Protein AF-A0A5N5FXZ7-F1 (afdb_monomer_lite)

Foldseek 3Di:
DDPPPPDDPPVRVVVVLLVLLLVLCVPQVNLPDQWPVRDDPVSVCVSVVVVVVPDDQDPVDPVSRVVSRVSSNVSSVVNVVVVVVVVVD

Structure (mmCIF, N/CA/C/O backbone):
data_AF-A0A5N5FXZ7-F1
#
_entry.id   AF-A0A5N5FXZ7-F1
#
loop_
_atom_site.group_PDB
_atom_site.id
_atom_site.type_symbol
_atom_site.label_atom_id
_atom_site.label_alt_id
_atom_site.l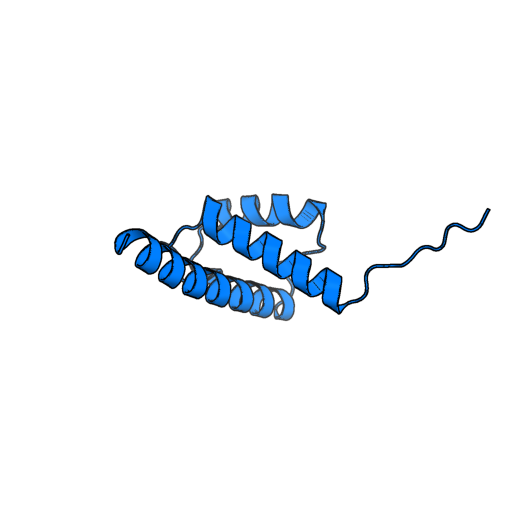abel_comp_id
_atom_site.label_asym_id
_atom_site.label_entity_id
_atom_site.label_seq_id
_atom_site.pdbx_PDB_ins_code
_atom_site.Cartn_x
_atom_site.Cartn_y
_atom_site.Cartn_z
_atom_site.occupancy
_atom_site.B_iso_or_equiv
_atom_site.auth_seq_id
_atom_site.auth_comp_id
_atom_site.auth_asym_id
_atom_site.auth_atom_id
_atom_site.pdbx_PDB_model_num
ATOM 1 N N . MET A 1 1 ? 10.389 -18.904 -36.387 1.00 56.06 1 MET A N 1
ATOM 2 C CA . MET A 1 1 ? 10.949 -19.236 -35.062 1.00 56.06 1 MET A CA 1
ATOM 3 C C . MET A 1 1 ? 11.924 -18.144 -34.671 1.00 56.06 1 MET A C 1
ATOM 5 O O . MET A 1 1 ? 13.012 -18.099 -35.222 1.00 56.06 1 MET A O 1
ATOM 9 N N . ALA A 1 2 ? 11.480 -17.249 -33.794 1.00 42.16 2 ALA A N 1
ATOM 10 C CA . ALA A 1 2 ? 12.299 -16.443 -32.893 1.00 42.16 2 ALA A CA 1
ATOM 11 C C . ALA A 1 2 ? 11.313 -15.884 -31.858 1.00 42.16 2 ALA A C 1
ATOM 13 O O . ALA A 1 2 ? 10.598 -14.924 -32.125 1.00 42.16 2 ALA A O 1
ATOM 14 N N . ASP A 1 3 ? 11.187 -16.605 -30.748 1.00 54.72 3 ASP A N 1
ATOM 15 C CA . ASP A 1 3 ? 10.530 -16.147 -29.529 1.00 54.72 3 ASP A CA 1
ATOM 16 C C . ASP A 1 3 ? 11.484 -15.136 -28.882 1.00 54.72 3 ASP A C 1
ATOM 18 O O . ASP A 1 3 ? 12.496 -15.505 -28.285 1.00 54.72 3 ASP A O 1
ATOM 22 N N . SER A 1 4 ? 11.254 -13.853 -29.160 1.00 52.34 4 SER A N 1
ATOM 23 C CA . SER A 1 4 ? 11.999 -12.756 -28.551 1.00 52.34 4 SER A CA 1
ATOM 24 C C . SER A 1 4 ? 11.355 -12.469 -27.205 1.00 52.34 4 SER A C 1
ATOM 26 O O . SER A 1 4 ? 10.479 -11.614 -27.101 1.00 52.34 4 SER A O 1
ATOM 28 N N . GLY A 1 5 ? 11.761 -13.235 -26.192 1.00 56.47 5 GLY A N 1
ATOM 29 C CA . GLY A 1 5 ? 11.420 -12.986 -24.799 1.00 56.47 5 GLY A CA 1
ATOM 30 C C . GLY A 1 5 ? 11.958 -11.630 -24.353 1.00 56.47 5 GLY A C 1
ATOM 31 O O . GLY A 1 5 ? 13.064 -11.530 -23.827 1.00 56.47 5 GLY A O 1
ATOM 32 N N . GLU A 1 6 ? 11.173 -10.580 -24.563 1.00 56.09 6 GLU A N 1
ATOM 33 C CA . GLU A 1 6 ? 11.358 -9.304 -23.889 1.00 56.09 6 GLU A CA 1
ATOM 34 C C . GLU A 1 6 ? 10.849 -9.481 -22.459 1.00 56.09 6 GLU A C 1
ATOM 36 O O . GLU A 1 6 ? 9.662 -9.357 -22.159 1.00 56.09 6 GLU A O 1
ATOM 41 N N . GLY A 1 7 ? 11.762 -9.844 -21.556 1.00 64.44 7 GLY A N 1
ATOM 42 C CA . GLY A 1 7 ? 11.511 -9.652 -20.136 1.00 64.44 7 GLY A CA 1
ATOM 43 C C . GLY A 1 7 ? 11.191 -8.176 -19.915 1.00 64.44 7 GLY A C 1
ATOM 44 O O . GLY A 1 7 ? 11.991 -7.323 -20.307 1.00 64.44 7 GLY A O 1
ATOM 45 N N . LYS A 1 8 ? 10.022 -7.886 -19.327 1.00 69.00 8 LYS A N 1
ATOM 46 C CA . LYS A 1 8 ? 9.606 -6.527 -18.949 1.00 69.00 8 LYS A CA 1
ATOM 47 C C . LYS A 1 8 ? 10.786 -5.792 -18.329 1.00 69.00 8 LYS A C 1
ATOM 49 O O . LYS A 1 8 ? 11.444 -6.319 -17.424 1.00 69.00 8 LYS A O 1
ATOM 54 N N . ASN A 1 9 ? 11.073 -4.586 -18.811 1.00 83.62 9 ASN A N 1
ATOM 55 C CA . ASN A 1 9 ? 12.145 -3.811 -18.203 1.00 83.62 9 ASN A CA 1
ATOM 56 C C . ASN A 1 9 ? 11.734 -3.398 -16.776 1.00 83.62 9 ASN A C 1
ATOM 58 O O . ASN A 1 9 ? 10.553 -3.319 -16.435 1.00 83.62 9 ASN A O 1
ATOM 62 N N . MET A 1 10 ? 12.720 -3.133 -15.917 1.00 82.88 10 MET A N 1
ATOM 63 C CA . MET A 1 10 ? 12.489 -2.817 -14.500 1.00 82.88 10 MET A CA 1
ATOM 64 C C . MET A 1 1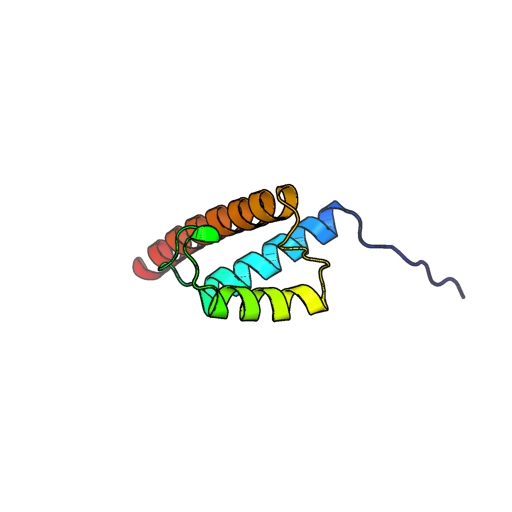0 ? 11.521 -1.636 -14.291 1.00 82.88 10 MET A C 1
ATOM 66 O O . MET A 1 10 ? 10.817 -1.591 -13.284 1.00 82.88 10 MET A O 1
ATOM 70 N N . GLY A 1 11 ? 11.478 -0.689 -15.235 1.00 83.88 11 GLY A N 1
ATOM 71 C CA . GLY A 1 11 ? 10.587 0.470 -15.185 1.00 83.88 11 GLY A CA 1
ATOM 72 C C . GLY A 1 11 ? 9.122 0.116 -15.445 1.00 83.88 11 GLY A C 1
ATOM 73 O O . GLY A 1 11 ? 8.243 0.622 -14.751 1.00 83.88 11 GLY A O 1
ATOM 74 N N . GLU A 1 12 ? 8.855 -0.782 -16.391 1.00 87.19 12 GLU A N 1
ATOM 75 C CA . GLU A 1 12 ? 7.507 -1.294 -16.671 1.00 87.19 12 GLU A CA 1
ATOM 76 C C . GLU A 1 12 ? 6.969 -2.112 -15.499 1.00 87.19 12 GLU A C 1
ATOM 78 O O . GLU A 1 12 ? 5.867 -1.846 -15.024 1.00 87.19 12 GLU A O 1
ATOM 83 N N . ALA A 1 13 ? 7.778 -3.028 -14.959 1.00 86.38 13 ALA A N 1
ATOM 84 C CA . ALA A 1 13 ? 7.405 -3.806 -13.778 1.00 86.38 13 ALA A CA 1
ATOM 85 C C . ALA A 1 13 ? 7.116 -2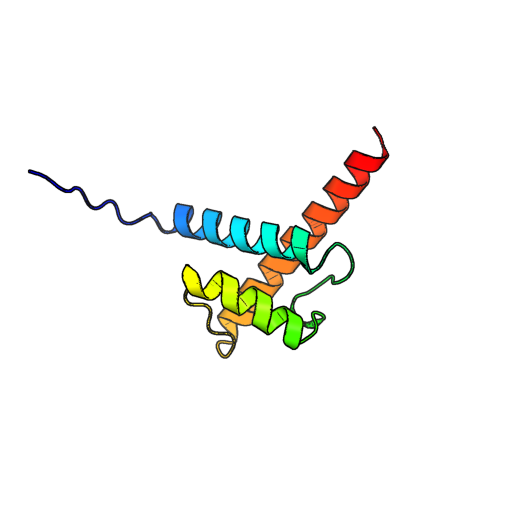.901 -12.564 1.00 86.38 13 ALA A C 1
ATOM 87 O O . ALA A 1 13 ? 6.160 -3.119 -11.823 1.00 86.38 13 ALA A O 1
ATOM 88 N N . TYR A 1 14 ? 7.904 -1.836 -12.386 1.00 85.19 14 TYR A N 1
ATOM 89 C CA . TYR A 1 14 ? 7.659 -0.831 -11.352 1.00 85.19 14 TYR A CA 1
ATOM 90 C C . TYR A 1 14 ? 6.320 -0.102 -11.546 1.00 85.19 14 TYR A C 1
ATOM 92 O O . TYR A 1 14 ? 5.580 0.102 -10.580 1.00 85.19 14 TYR A O 1
ATOM 100 N N . ALA A 1 15 ? 6.011 0.310 -12.778 1.00 87.88 15 ALA A N 1
ATOM 101 C CA . ALA A 1 15 ? 4.777 1.023 -13.088 1.00 87.88 15 ALA A CA 1
ATOM 102 C C . ALA A 1 15 ? 3.539 0.143 -12.860 1.00 87.88 15 ALA A C 1
ATOM 104 O O . ALA A 1 15 ? 2.569 0.611 -12.263 1.00 87.88 15 ALA A O 1
ATOM 105 N N . GLU A 1 16 ? 3.597 -1.126 -13.267 1.00 91.12 16 GLU A N 1
ATOM 106 C CA . GLU A 1 16 ? 2.534 -2.108 -13.030 1.00 91.12 16 GLU A CA 1
ATOM 107 C C . GLU A 1 16 ? 2.338 -2.383 -11.537 1.00 91.12 16 GLU A C 1
ATOM 109 O O . GLU A 1 16 ? 1.221 -2.273 -11.039 1.00 91.12 16 GLU A O 1
ATOM 114 N N . PHE A 1 17 ? 3.417 -2.615 -10.782 1.00 88.94 17 PHE A N 1
ATOM 115 C CA . PHE A 1 17 ? 3.315 -2.841 -9.338 1.00 88.94 17 PHE A CA 1
ATOM 116 C C . PHE A 1 17 ? 2.671 -1.655 -8.604 1.00 88.94 17 PHE A C 1
ATOM 118 O O . PHE A 1 17 ? 1.823 -1.820 -7.724 1.00 88.94 17 PHE A O 1
ATOM 125 N N . LYS A 1 18 ? 3.047 -0.427 -8.985 1.00 88.44 18 LYS A N 1
ATOM 126 C CA . LYS A 1 18 ? 2.435 0.791 -8.443 1.00 88.44 18 LYS A CA 1
ATOM 127 C C . LYS A 1 18 ? 0.948 0.884 -8.799 1.00 88.44 18 LYS A C 1
ATOM 129 O O . LYS A 1 18 ? 0.158 1.313 -7.956 1.00 88.44 18 LYS A O 1
ATOM 134 N N . TYR A 1 19 ? 0.582 0.511 -10.023 1.00 89.44 19 TYR A N 1
ATOM 135 C CA . TYR A 1 19 ? -0.804 0.496 -10.481 1.00 89.44 19 TYR A CA 1
ATOM 136 C C . TYR A 1 19 ? -1.651 -0.511 -9.691 1.00 89.44 19 TYR A C 1
ATOM 138 O O . TYR A 1 19 ? -2.706 -0.140 -9.177 1.00 89.44 19 TYR A O 1
ATOM 146 N N . ASP A 1 20 ? -1.153 -1.732 -9.492 1.00 90.88 20 ASP A N 1
ATOM 147 C CA . ASP A 1 20 ? -1.850 -2.779 -8.740 1.00 90.88 20 ASP A CA 1
ATOM 148 C C . ASP A 1 20 ? -2.077 -2.381 -7.276 1.00 90.88 20 ASP A C 1
ATOM 150 O O . ASP A 1 20 ? -3.198 -2.472 -6.772 1.00 90.88 20 ASP A O 1
ATOM 154 N N . ILE A 1 21 ? -1.051 -1.836 -6.606 1.00 88.25 21 ILE A N 1
ATOM 155 C CA . ILE A 1 21 ? -1.208 -1.282 -5.251 1.00 88.25 21 ILE A CA 1
ATOM 156 C C . ILE A 1 21 ? -2.235 -0.148 -5.244 1.00 88.25 21 ILE A C 1
ATOM 158 O O . ILE A 1 21 ? -3.073 -0.087 -4.347 1.00 88.25 21 ILE A O 1
ATOM 162 N N . GLY A 1 22 ? -2.182 0.761 -6.220 1.00 87.44 22 GLY A N 1
ATOM 163 C CA . GLY A 1 22 ? -3.142 1.859 -6.335 1.00 87.44 22 GLY A CA 1
ATOM 164 C C . GLY A 1 22 ? -4.587 1.372 -6.428 1.00 87.44 22 GLY A C 1
ATOM 165 O O . GLY A 1 22 ? -5.447 1.875 -5.704 1.00 87.44 22 GLY A O 1
ATOM 166 N N . ASN A 1 23 ? -4.839 0.354 -7.251 1.00 88.31 23 ASN A N 1
ATOM 167 C CA . ASN A 1 23 ? -6.160 -0.252 -7.403 1.00 88.31 23 ASN A CA 1
ATOM 168 C C . ASN A 1 23 ? -6.653 -0.909 -6.112 1.00 88.31 23 ASN A C 1
ATOM 170 O O . ASN A 1 23 ? -7.813 -0.728 -5.745 1.00 88.31 23 ASN A O 1
ATOM 174 N N . LEU A 1 24 ? -5.781 -1.630 -5.402 1.00 88.19 24 LEU A N 1
ATOM 175 C CA . LEU A 1 24 ? -6.131 -2.254 -4.124 1.00 88.19 24 LEU A CA 1
ATOM 176 C C . LEU A 1 24 ? -6.441 -1.207 -3.051 1.00 88.19 24 LEU A C 1
ATOM 178 O O . LEU A 1 24 ? -7.437 -1.321 -2.341 1.00 88.19 24 LEU A O 1
ATOM 182 N N . VAL A 1 25 ? -5.637 -0.144 -2.959 1.00 84.50 25 VAL A N 1
ATOM 183 C CA . VAL A 1 25 ? -5.898 0.977 -2.040 1.00 84.50 25 VAL A CA 1
ATOM 184 C C . VAL A 1 25 ? -7.252 1.613 -2.338 1.00 84.50 25 VAL A C 1
ATOM 186 O O . VAL A 1 25 ? -8.037 1.849 -1.420 1.00 84.50 25 VAL A O 1
ATOM 189 N N . TRP A 1 26 ? -7.545 1.852 -3.616 1.00 84.44 26 TRP A N 1
ATOM 190 C CA . TRP A 1 26 ? -8.809 2.438 -4.045 1.00 84.44 26 TRP A CA 1
ATOM 191 C C . TRP A 1 26 ? -10.018 1.554 -3.718 1.00 84.44 26 TRP A C 1
ATOM 193 O O . TRP A 1 26 ? -11.016 2.058 -3.206 1.00 84.44 26 TRP A O 1
ATOM 203 N N . ARG A 1 27 ? -9.929 0.250 -4.005 1.00 86.81 27 ARG A N 1
ATOM 204 C CA . ARG A 1 27 ? -11.028 -0.715 -3.855 1.00 86.81 27 ARG A CA 1
ATOM 205 C C . ARG A 1 27 ? -11.291 -1.094 -2.397 1.00 86.81 27 ARG A C 1
ATOM 207 O O . ARG A 1 27 ? -12.449 -1.150 -1.994 1.00 86.81 27 ARG A O 1
ATOM 214 N N . ASP A 1 28 ? -10.229 -1.354 -1.635 1.00 81.94 28 ASP A N 1
ATOM 215 C CA . ASP A 1 28 ? -10.328 -2.064 -0.354 1.00 81.94 28 ASP A CA 1
ATOM 216 C C . ASP A 1 28 ? -10.048 -1.185 0.865 1.00 81.94 28 ASP A C 1
ATOM 218 O O . ASP A 1 28 ? -10.588 -1.433 1.940 1.00 81.94 28 ASP A O 1
ATOM 222 N N . CYS A 1 29 ? -9.193 -0.168 0.727 1.00 78.50 29 CYS A N 1
ATOM 223 C CA . CYS A 1 29 ? -8.835 0.715 1.842 1.00 78.50 29 CYS A CA 1
ATOM 224 C C . CYS A 1 29 ? -9.615 2.032 1.838 1.00 78.50 29 CYS A C 1
ATOM 226 O O . CYS A 1 29 ? -9.730 2.671 2.888 1.00 78.50 29 CYS A O 1
ATOM 228 N N . PHE A 1 30 ? -10.127 2.454 0.675 1.00 68.62 30 PHE A N 1
ATOM 229 C CA . PHE A 1 30 ? -10.730 3.774 0.480 1.00 68.62 30 PHE A CA 1
ATOM 230 C C . PHE A 1 30 ? -9.840 4.904 1.056 1.00 68.62 30 PHE A C 1
ATOM 232 O O . PHE A 1 30 ? -8.635 4.757 1.265 1.00 68.62 30 PHE A O 1
ATOM 239 N N . VAL A 1 31 ? -10.426 6.076 1.313 1.00 66.56 31 VAL A N 1
ATOM 240 C CA . VAL A 1 31 ? -9.771 7.191 2.020 1.00 66.56 31 VAL A CA 1
ATOM 241 C C . VAL A 1 31 ? -9.760 7.012 3.552 1.00 66.56 31 VAL A C 1
ATOM 243 O O . VAL A 1 31 ? -9.584 7.995 4.272 1.00 66.56 31 VAL A O 1
ATOM 246 N N . GLU A 1 32 ? -9.944 5.793 4.070 1.00 76.69 32 GLU A N 1
ATOM 247 C CA . GLU A 1 32 ? -10.017 5.538 5.519 1.00 76.69 32 GLU A CA 1
ATOM 248 C C . GLU A 1 32 ? -8.643 5.310 6.160 1.00 76.69 32 GLU A C 1
ATOM 250 O O . GLU A 1 32 ? -8.393 5.766 7.278 1.00 76.69 32 GLU A O 1
ATOM 255 N N . PHE A 1 33 ? -7.721 4.659 5.447 1.00 83.81 33 PHE A N 1
ATOM 256 C CA . PHE A 1 33 ? -6.389 4.344 5.964 1.00 83.81 33 PHE A CA 1
ATOM 257 C C . PHE A 1 33 ? -5.323 5.157 5.236 1.00 83.81 33 PHE A C 1
ATOM 259 O O . PHE A 1 33 ? -5.148 5.034 4.034 1.00 83.81 33 PHE A O 1
ATOM 266 N N . GLU A 1 34 ? -4.576 5.982 5.971 1.00 83.56 34 GLU A N 1
ATOM 267 C CA . GLU A 1 34 ? -3.543 6.860 5.391 1.00 83.56 34 GLU A CA 1
ATOM 268 C C . GLU A 1 34 ? -2.197 6.157 5.148 1.00 83.56 34 GLU A C 1
ATOM 270 O O . GLU A 1 34 ? -1.307 6.718 4.509 1.00 83.56 34 GLU A O 1
ATOM 275 N N . SER A 1 35 ? -1.992 4.970 5.722 1.00 86.19 35 SER A N 1
ATOM 276 C CA . SER A 1 35 ? -0.725 4.238 5.648 1.00 86.19 35 SER A CA 1
ATOM 277 C C . SER A 1 35 ? -0.943 2.736 5.744 1.00 86.19 35 SER A C 1
ATOM 279 O O . SER A 1 35 ? -1.859 2.292 6.440 1.00 86.19 35 SER A O 1
ATOM 281 N N . TRP A 1 36 ? -0.041 1.959 5.133 1.00 88.75 36 TRP A N 1
ATOM 282 C CA . TRP A 1 36 ? -0.086 0.497 5.186 1.00 88.75 36 TRP A CA 1
ATOM 283 C C . TRP A 1 36 ? -0.080 0.021 6.634 1.00 88.75 36 TRP A C 1
ATOM 285 O O . TRP A 1 36 ? -0.867 -0.826 7.027 1.00 88.75 36 TRP A O 1
ATOM 295 N N . THR A 1 37 ? 0.732 0.639 7.491 1.00 86.69 37 THR A N 1
ATOM 296 C CA . THR A 1 37 ? 0.811 0.284 8.916 1.00 86.69 37 THR A CA 1
ATOM 297 C C . THR A 1 37 ? -0.524 0.363 9.662 1.00 86.69 37 THR A C 1
ATOM 299 O O . THR A 1 37 ? -0.731 -0.446 10.564 1.00 86.69 37 THR A O 1
ATOM 302 N N . LYS A 1 38 ? -1.434 1.267 9.271 1.00 88.75 38 LYS A N 1
ATOM 303 C CA . LYS A 1 38 ? -2.756 1.452 9.893 1.00 88.75 38 LYS A CA 1
ATOM 304 C C . LYS A 1 38 ? -3.818 0.474 9.371 1.00 88.75 38 LYS A C 1
ATOM 306 O O . LYS A 1 38 ? -4.872 0.368 9.989 1.00 88.75 38 LYS A O 1
ATOM 311 N N . VAL A 1 39 ? -3.555 -0.229 8.266 1.00 88.62 39 VAL A N 1
ATOM 312 C CA . VAL A 1 39 ? -4.485 -1.208 7.682 1.00 88.62 39 VAL A CA 1
ATOM 313 C C . VAL A 1 39 ? -4.591 -2.442 8.599 1.00 88.62 39 VAL A C 1
ATOM 315 O O . VAL A 1 39 ? -3.551 -2.942 9.053 1.00 88.62 39 VAL A O 1
ATOM 318 N N . PRO A 1 40 ? -5.805 -2.954 8.885 1.00 91.88 40 PRO A N 1
ATOM 319 C CA . PRO A 1 40 ? -5.995 -4.181 9.661 1.00 91.88 40 PRO A CA 1
ATOM 320 C C . PRO A 1 40 ? -5.256 -5.378 9.051 1.00 91.88 40 PRO A C 1
ATOM 322 O O . PRO A 1 40 ? -5.217 -5.524 7.832 1.00 91.88 40 PRO A O 1
ATOM 325 N N . GLU A 1 41 ? -4.697 -6.261 9.882 1.00 90.31 41 GLU A N 1
ATOM 326 C CA . GLU A 1 41 ? -3.893 -7.400 9.401 1.00 90.31 41 GLU A CA 1
ATOM 327 C C . GLU A 1 41 ? -4.661 -8.336 8.464 1.00 90.31 41 GLU A C 1
ATOM 329 O O . GLU A 1 41 ? -4.107 -8.787 7.469 1.00 90.31 41 GLU A O 1
ATOM 334 N N . GLU A 1 42 ? -5.941 -8.593 8.730 1.00 91.31 42 GLU A N 1
ATOM 335 C CA . GLU A 1 42 ? -6.769 -9.437 7.859 1.00 91.31 42 GLU A CA 1
ATOM 336 C C . GLU A 1 42 ? -6.948 -8.824 6.465 1.00 91.31 42 GLU A C 1
ATOM 338 O O . GLU A 1 42 ? -6.881 -9.527 5.457 1.00 91.31 42 GLU A O 1
ATOM 343 N N . LEU A 1 43 ? -7.073 -7.495 6.392 1.00 90.12 43 LEU A N 1
ATOM 344 C CA . LEU A 1 43 ? -7.155 -6.783 5.121 1.00 90.12 43 LEU A CA 1
ATOM 345 C C . LEU A 1 43 ? -5.804 -6.781 4.395 1.00 90.12 43 LEU A C 1
ATOM 347 O O . LEU A 1 43 ? -5.752 -7.048 3.196 1.00 90.12 43 LEU A O 1
ATOM 351 N N . LYS A 1 44 ? -4.699 -6.584 5.128 1.00 89.56 44 LYS A N 1
ATOM 352 C CA . LYS A 1 44 ? -3.342 -6.712 4.576 1.00 89.56 44 LYS A CA 1
ATOM 353 C C . LYS A 1 44 ? -3.107 -8.087 3.966 1.00 89.56 44 LYS A C 1
ATOM 355 O O . LYS A 1 44 ? -2.633 -8.165 2.840 1.00 89.56 44 LYS A O 1
ATOM 360 N N . LYS A 1 45 ? -3.465 -9.161 4.678 1.00 90.31 45 LYS A N 1
ATOM 361 C CA . LYS A 1 45 ? -3.337 -10.542 4.186 1.00 90.31 45 L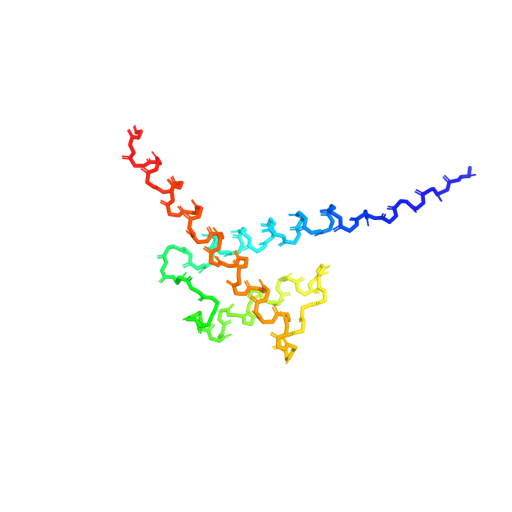YS A CA 1
ATOM 362 C C . LYS A 1 45 ? -4.138 -10.760 2.905 1.00 90.31 45 LYS A C 1
ATOM 364 O O . LYS A 1 45 ? -3.624 -11.391 1.991 1.00 90.31 45 LYS A O 1
ATOM 369 N N . SER A 1 46 ? -5.354 -10.214 2.818 1.00 91.06 46 SER A N 1
ATOM 370 C CA . SER A 1 46 ? -6.172 -10.292 1.600 1.00 91.06 46 SER A CA 1
ATOM 371 C C . SER A 1 46 ? -5.497 -9.588 0.419 1.00 91.06 46 SER A C 1
ATOM 373 O O . SER A 1 46 ? -5.304 -10.192 -0.633 1.00 91.06 46 SER A O 1
ATOM 375 N N . MET A 1 47 ? -5.074 -8.335 0.610 1.00 90.50 47 MET A N 1
ATOM 376 C CA . MET A 1 47 ? -4.426 -7.534 -0.436 1.00 90.50 47 MET A CA 1
ATOM 377 C C . MET A 1 47 ? -3.080 -8.131 -0.870 1.00 90.50 47 MET A C 1
ATOM 379 O O . MET A 1 47 ? -2.770 -8.170 -2.059 1.00 90.50 47 MET A O 1
ATOM 383 N N . LEU A 1 48 ? -2.281 -8.624 0.082 1.00 90.00 48 LEU A N 1
ATOM 384 C CA . LEU A 1 48 ? -1.027 -9.324 -0.202 1.00 90.00 48 LEU A CA 1
ATOM 385 C C . LEU A 1 48 ? -1.271 -10.649 -0.922 1.00 90.00 48 LEU A C 1
ATOM 387 O O . LEU A 1 48 ? -0.516 -10.980 -1.828 1.00 90.00 48 LEU A O 1
ATOM 391 N N . GLY A 1 49 ? -2.332 -11.376 -0.564 1.00 91.81 49 GLY A N 1
ATOM 392 C CA . GLY A 1 49 ? -2.769 -12.574 -1.275 1.00 91.81 49 GLY A CA 1
ATOM 393 C C . GLY A 1 49 ? -2.990 -12.302 -2.763 1.00 91.81 49 GLY A C 1
ATOM 394 O O . GLY A 1 49 ? -2.456 -13.021 -3.603 1.00 91.81 49 GLY A O 1
ATOM 395 N N . GLU A 1 50 ? -3.689 -11.219 -3.100 1.00 91.56 50 GLU A N 1
ATOM 396 C CA . GLU A 1 50 ? -3.886 -10.812 -4.497 1.00 91.56 50 GLU A CA 1
ATOM 397 C C . GLU A 1 50 ? -2.589 -10.365 -5.182 1.00 91.56 50 GLU A C 1
ATOM 399 O O . GLU A 1 50 ? -2.323 -10.782 -6.310 1.00 91.56 50 GLU A O 1
ATOM 404 N N . LEU A 1 51 ? -1.747 -9.574 -4.506 1.00 89.69 51 LEU A N 1
ATOM 405 C CA . LEU A 1 51 ? -0.458 -9.141 -5.063 1.00 89.69 51 LEU A CA 1
ATOM 406 C C . LEU A 1 51 ? 0.486 -10.319 -5.315 1.00 89.69 51 LEU A C 1
ATOM 408 O O . LEU A 1 51 ? 1.175 -10.329 -6.331 1.00 89.69 51 LEU A O 1
ATOM 412 N N . SER A 1 52 ? 0.480 -11.325 -4.436 1.00 89.25 52 SER A N 1
ATOM 413 C CA . SER A 1 52 ? 1.357 -12.500 -4.513 1.00 89.25 52 SER A CA 1
ATOM 414 C C . SER A 1 52 ? 1.143 -13.377 -5.747 1.00 89.25 52 SER A C 1
ATOM 416 O O . SER A 1 52 ? 2.002 -14.192 -6.077 1.00 89.25 52 SER A O 1
ATOM 418 N N . VAL A 1 53 ? 0.029 -13.194 -6.467 1.00 89.62 53 VAL A N 1
ATOM 419 C CA . VAL A 1 53 ? -0.213 -13.867 -7.753 1.00 89.62 53 VAL A CA 1
ATOM 420 C C . VAL A 1 53 ? 0.764 -13.372 -8.826 1.00 89.62 53 VAL A C 1
ATOM 422 O O . VAL A 1 53 ? 1.145 -14.140 -9.709 1.00 89.62 53 VAL A O 1
ATOM 425 N N . TYR A 1 54 ? 1.177 -12.105 -8.743 1.00 88.06 54 TYR A N 1
ATOM 426 C CA . TYR A 1 54 ? 1.980 -11.432 -9.767 1.00 88.06 54 TYR A CA 1
ATOM 427 C C . TYR A 1 54 ? 3.340 -10.944 -9.254 1.00 88.06 54 TYR A C 1
ATOM 429 O O . TYR A 1 54 ? 4.276 -10.806 -10.041 1.00 88.06 54 TYR A O 1
ATOM 437 N N . TRP A 1 55 ? 3.466 -10.704 -7.947 1.00 89.81 55 TRP A N 1
ATOM 438 C CA . TRP A 1 55 ? 4.608 -10.036 -7.332 1.00 89.81 55 TRP A CA 1
ATOM 439 C C . TRP A 1 55 ? 5.119 -10.808 -6.118 1.00 89.81 55 TRP A C 1
ATOM 441 O O . TRP A 1 55 ? 4.346 -11.181 -5.241 1.00 89.81 55 TRP A O 1
ATOM 451 N N . ASP A 1 56 ? 6.435 -10.983 -6.017 1.00 87.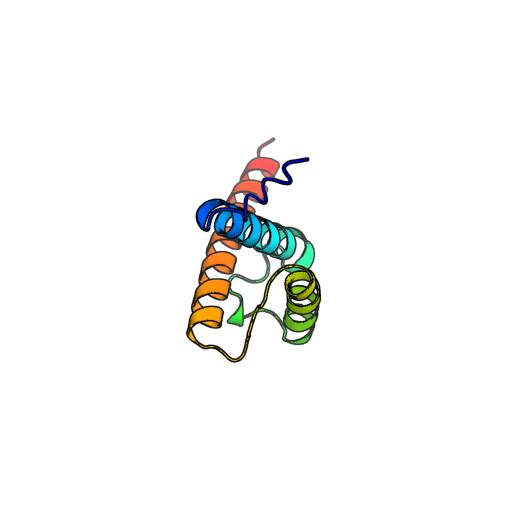56 56 ASP A N 1
ATOM 452 C CA . ASP A 1 56 ? 7.065 -11.555 -4.824 1.00 87.56 56 ASP A CA 1
ATOM 453 C C . ASP A 1 56 ? 7.164 -10.494 -3.716 1.00 87.56 56 ASP A C 1
ATOM 455 O O . ASP A 1 56 ? 8.144 -9.750 -3.621 1.00 87.56 56 ASP A O 1
ATOM 459 N N . VAL A 1 57 ? 6.090 -10.364 -2.931 1.00 85.94 57 VAL A N 1
ATOM 460 C CA . VAL A 1 57 ? 6.010 -9.422 -1.810 1.00 85.94 57 VAL A CA 1
ATOM 461 C C . VAL A 1 57 ? 6.314 -10.151 -0.505 1.00 85.94 57 VAL A C 1
ATOM 463 O O . VAL A 1 57 ? 5.480 -10.879 0.032 1.00 85.94 57 VAL A O 1
ATOM 466 N N . ASP A 1 58 ? 7.497 -9.899 0.044 1.00 86.56 58 ASP A N 1
ATOM 467 C CA . ASP A 1 58 ? 7.916 -10.389 1.351 1.00 86.56 58 ASP A CA 1
ATOM 468 C C . ASP A 1 58 ? 7.623 -9.334 2.418 1.00 86.56 58 ASP A C 1
ATOM 470 O O . ASP A 1 58 ? 8.378 -8.378 2.630 1.00 86.56 58 ASP A O 1
ATOM 474 N N . GLU A 1 59 ? 6.519 -9.521 3.141 1.00 81.25 59 GLU A N 1
ATOM 475 C CA . GLU A 1 59 ? 6.200 -8.646 4.260 1.00 81.25 59 GLU A CA 1
ATOM 476 C C . GLU A 1 59 ? 7.228 -8.777 5.390 1.00 81.25 59 GLU A C 1
ATOM 478 O O . GLU A 1 59 ? 7.300 -7.885 6.214 1.00 81.25 59 GLU A O 1
ATOM 483 N N . THR A 1 60 ? 8.057 -9.812 5.498 1.00 87.62 60 THR A N 1
ATOM 484 C CA . THR A 1 60 ? 9.096 -9.872 6.544 1.00 87.62 60 THR A CA 1
ATOM 485 C C . THR A 1 60 ? 10.303 -8.978 6.240 1.00 87.62 60 THR A C 1
ATOM 487 O O . THR A 1 60 ? 10.990 -8.537 7.170 1.00 87.62 60 THR A O 1
ATOM 490 N N . ASP A 1 61 ? 10.505 -8.604 4.973 1.00 91.19 61 ASP A N 1
ATOM 491 C CA . ASP A 1 61 ? 11.575 -7.708 4.552 1.00 91.19 61 ASP A CA 1
ATOM 492 C C . ASP A 1 61 ? 11.252 -6.243 4.911 1.00 91.19 61 ASP A C 1
ATOM 494 O O . ASP A 1 61 ? 10.298 -5.611 4.444 1.00 91.19 61 ASP A O 1
ATOM 498 N N . LYS A 1 62 ? 12.109 -5.647 5.748 1.00 90.06 62 LYS A N 1
ATOM 499 C CA . LYS A 1 62 ? 11.952 -4.260 6.210 1.00 90.06 62 LYS A CA 1
ATOM 500 C C . LYS A 1 62 ? 11.995 -3.232 5.072 1.00 90.06 62 LYS A C 1
ATOM 502 O O . LYS A 1 62 ? 11.297 -2.220 5.156 1.00 90.06 62 LYS A O 1
ATOM 507 N N . LYS A 1 63 ? 12.826 -3.432 4.047 1.00 90.31 63 LYS A N 1
ATOM 508 C CA . LYS A 1 63 ? 12.907 -2.532 2.888 1.00 90.31 63 LYS A CA 1
ATOM 509 C C . LYS A 1 63 ? 11.630 -2.626 2.062 1.00 90.31 63 LYS A C 1
ATOM 511 O O . LYS A 1 63 ? 11.095 -1.579 1.700 1.00 90.31 63 LYS A O 1
ATOM 516 N N . GLN A 1 64 ? 11.114 -3.835 1.837 1.00 87.19 64 GLN A N 1
ATOM 517 C CA . GLN A 1 64 ? 9.846 -4.025 1.134 1.00 87.19 64 GLN A CA 1
ATOM 518 C C . GLN A 1 64 ? 8.679 -3.391 1.894 1.00 87.19 64 GLN A C 1
ATOM 520 O O . GLN A 1 64 ? 7.904 -2.648 1.299 1.00 87.19 64 GLN A O 1
ATOM 525 N N . ARG A 1 65 ? 8.612 -3.549 3.224 1.00 89.06 65 ARG A N 1
ATOM 526 C CA . ARG A 1 65 ? 7.609 -2.860 4.061 1.00 89.06 65 ARG A CA 1
ATOM 527 C C . ARG A 1 65 ? 7.621 -1.345 3.883 1.00 89.06 65 ARG A C 1
ATOM 529 O O . ARG A 1 65 ? 6.569 -0.738 3.701 1.00 89.06 65 ARG A O 1
ATOM 536 N N . ILE A 1 66 ? 8.803 -0.729 3.966 1.00 90.62 66 ILE A N 1
ATOM 537 C CA . ILE A 1 66 ? 8.956 0.726 3.805 1.00 90.62 66 ILE A CA 1
ATOM 538 C C . ILE A 1 66 ? 8.515 1.151 2.403 1.00 90.62 66 ILE A C 1
ATOM 540 O O . ILE A 1 66 ? 7.862 2.181 2.239 1.00 90.62 66 ILE A O 1
ATOM 544 N N . TYR A 1 67 ? 8.863 0.353 1.398 1.00 88.44 67 TYR A N 1
ATOM 545 C CA . TYR A 1 67 ? 8.528 0.620 0.012 1.00 88.44 67 TYR A CA 1
ATOM 546 C C . TYR A 1 67 ? 7.017 0.535 -0.256 1.00 88.44 67 TYR A C 1
ATOM 548 O O . TYR A 1 67 ? 6.441 1.491 -0.779 1.00 88.44 67 TYR A O 1
ATOM 556 N N . VAL A 1 68 ? 6.360 -0.544 0.181 1.00 88.62 68 VAL A N 1
ATOM 557 C CA . VAL A 1 68 ? 4.903 -0.728 0.079 1.00 88.62 68 VAL A CA 1
ATOM 558 C C . VAL A 1 68 ? 4.159 0.379 0.825 1.00 88.62 68 VAL A C 1
ATOM 560 O O . VAL A 1 68 ? 3.246 0.978 0.265 1.00 88.62 68 VAL A O 1
ATOM 563 N N . ASP A 1 69 ? 4.582 0.734 2.043 1.00 90.31 69 ASP A N 1
ATOM 564 C CA . ASP A 1 69 ? 3.973 1.836 2.803 1.00 90.31 69 ASP A CA 1
ATOM 565 C C . ASP A 1 69 ? 4.107 3.192 2.086 1.00 90.31 69 ASP A C 1
ATOM 567 O O . ASP A 1 69 ? 3.177 4.002 2.089 1.00 90.31 69 ASP A O 1
ATOM 571 N N . GLY A 1 70 ? 5.244 3.439 1.429 1.00 91.81 70 GLY A N 1
ATOM 572 C CA . GLY A 1 70 ? 5.467 4.641 0.628 1.00 91.81 70 GLY A CA 1
ATOM 573 C C . GLY A 1 70 ? 4.561 4.722 -0.603 1.00 91.81 70 GLY A C 1
ATOM 574 O O . GLY A 1 70 ? 4.002 5.786 -0.882 1.00 91.81 70 GLY A O 1
ATOM 575 N N . LEU A 1 71 ? 4.390 3.608 -1.322 1.00 89.56 71 LEU A N 1
ATOM 576 C CA . LEU A 1 71 ? 3.459 3.521 -2.451 1.00 89.56 71 LEU A CA 1
ATOM 577 C C . LEU A 1 71 ? 2.013 3.688 -1.990 1.00 89.56 71 LEU A C 1
ATOM 579 O O . LEU A 1 71 ? 1.271 4.467 -2.579 1.00 89.56 71 LEU A O 1
ATOM 583 N N . PHE A 1 72 ? 1.646 3.039 -0.889 1.00 89.75 72 PHE A N 1
ATOM 584 C CA . PHE A 1 72 ? 0.322 3.140 -0.294 1.00 89.75 72 PHE A CA 1
ATOM 585 C C . PHE A 1 72 ? -0.042 4.595 0.035 1.00 89.75 72 PHE A C 1
ATOM 587 O O . PHE A 1 72 ? -1.098 5.079 -0.363 1.00 89.75 72 PHE A O 1
ATOM 594 N N . LYS A 1 73 ? 0.858 5.330 0.702 1.00 89.62 73 LYS A N 1
ATOM 595 C CA . LYS A 1 73 ? 0.667 6.755 1.025 1.00 89.62 73 LYS A CA 1
ATOM 596 C C . LYS A 1 73 ? 0.492 7.625 -0.217 1.00 89.62 73 LYS A C 1
ATOM 598 O O . LYS A 1 73 ? -0.348 8.524 -0.213 1.00 89.62 73 LYS A O 1
ATOM 603 N N . GLN A 1 74 ? 1.275 7.374 -1.269 1.00 88.94 74 GLN A N 1
ATOM 604 C CA . GLN A 1 74 ? 1.131 8.088 -2.542 1.00 88.94 74 GLN A CA 1
ATOM 605 C C . GLN A 1 74 ? -0.234 7.812 -3.177 1.00 88.94 74 GLN A C 1
ATOM 607 O O . GLN A 1 74 ? -0.923 8.755 -3.564 1.00 88.94 74 GLN A O 1
ATOM 612 N N . SER A 1 75 ? -0.637 6.542 -3.243 1.00 86.44 75 SER A N 1
ATOM 613 C CA . SER A 1 75 ? -1.934 6.137 -3.787 1.00 86.44 75 SER A CA 1
ATOM 614 C C . SER A 1 75 ? -3.085 6.750 -2.991 1.00 86.44 75 SER A C 1
ATOM 616 O O . SER A 1 75 ? -3.970 7.357 -3.580 1.00 86.44 75 SER A O 1
ATOM 618 N N . PHE A 1 76 ? -3.021 6.722 -1.658 1.00 85.12 76 PHE A N 1
ATOM 619 C CA . PHE A 1 76 ? -4.006 7.361 -0.784 1.00 85.12 76 PHE A CA 1
ATOM 620 C C . PHE A 1 76 ? -4.150 8.869 -1.050 1.00 85.12 76 PHE A C 1
ATOM 622 O O . PHE A 1 76 ? -5.263 9.390 -1.166 1.00 85.12 76 PHE A O 1
ATOM 629 N N . GLN A 1 77 ? -3.029 9.591 -1.161 1.00 85.56 77 GLN A N 1
ATOM 630 C CA . GLN A 1 77 ? -3.048 11.023 -1.466 1.00 85.56 77 GLN A CA 1
ATOM 631 C C . GLN A 1 77 ? -3.691 11.295 -2.827 1.00 85.56 77 GLN A C 1
ATOM 633 O O . GLN A 1 77 ? -4.526 12.195 -2.928 1.00 85.56 77 GLN A O 1
ATOM 638 N N . GLN A 1 78 ? -3.341 10.504 -3.843 1.00 83.38 78 GLN A N 1
ATOM 639 C CA . GLN A 1 78 ? -3.915 10.609 -5.181 1.00 83.38 78 GLN A CA 1
ATOM 640 C C . GLN A 1 78 ? -5.433 10.376 -5.151 1.00 83.38 78 GLN A C 1
ATOM 642 O O . GLN A 1 78 ? -6.196 11.236 -5.590 1.00 83.38 78 GLN A O 1
ATOM 647 N N . SER A 1 79 ? -5.880 9.298 -4.504 1.00 79.75 79 SER A N 1
ATOM 648 C CA . SER A 1 79 ? -7.299 8.984 -4.323 1.00 79.75 79 SER A CA 1
ATOM 649 C C . SER A 1 79 ? -8.070 10.108 -3.630 1.00 79.75 79 SER A C 1
ATOM 651 O O . SER A 1 79 ? -9.189 10.434 -4.027 1.00 79.75 79 SER A O 1
ATOM 653 N N . LYS A 1 80 ? -7.478 10.763 -2.624 1.00 79.19 80 LYS A N 1
ATOM 654 C CA . LYS A 1 80 ? -8.097 11.911 -1.947 1.00 79.19 80 LYS A CA 1
ATOM 655 C C . LYS A 1 80 ? -8.331 13.084 -2.905 1.00 79.19 80 LYS A C 1
ATOM 657 O O . LYS A 1 80 ? -9.383 13.719 -2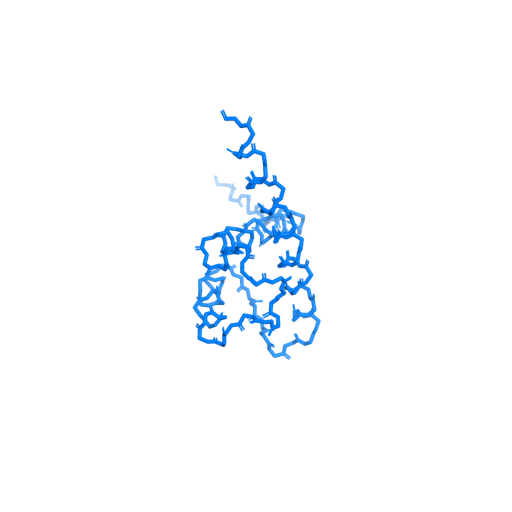.829 1.00 79.19 80 LYS A O 1
ATOM 662 N N . PHE A 1 81 ? -7.387 13.375 -3.802 1.00 80.75 81 PHE A N 1
ATOM 663 C CA . PHE A 1 81 ? -7.569 14.410 -4.825 1.00 80.75 81 PHE A CA 1
ATOM 664 C C . PHE A 1 81 ? -8.647 14.033 -5.842 1.00 80.75 81 PHE A C 1
ATOM 666 O O . PHE A 1 81 ? -9.460 14.888 -6.196 1.00 80.75 81 PHE A O 1
ATOM 673 N N . ASP A 1 82 ? -8.692 12.773 -6.267 1.00 79.38 82 ASP A N 1
ATOM 674 C CA . ASP A 1 82 ? -9.662 12.302 -7.258 1.00 79.38 82 ASP A CA 1
ATOM 675 C C . ASP A 1 82 ? -11.096 12.322 -6.702 1.00 79.38 82 ASP A C 1
ATOM 677 O O . ASP A 1 82 ? -12.007 12.823 -7.363 1.00 79.38 82 ASP A O 1
ATOM 681 N N . VAL A 1 83 ? -11.294 11.925 -5.437 1.00 77.62 83 VAL A N 1
ATOM 682 C CA . VAL A 1 83 ? -12.583 12.071 -4.732 1.00 77.62 83 VAL A CA 1
ATOM 683 C C . VAL A 1 83 ? -12.996 13.541 -4.610 1.00 77.62 83 VAL A C 1
ATOM 685 O O . VAL A 1 83 ? -14.169 13.871 -4.782 1.00 77.62 83 VAL A O 1
ATOM 688 N N . LEU A 1 84 ? -12.058 14.447 -4.309 1.00 74.75 84 LEU A N 1
ATOM 689 C CA . LEU A 1 84 ? -12.352 15.883 -4.234 1.00 74.75 84 LEU A CA 1
ATOM 690 C C . LEU A 1 84 ? -12.717 16.480 -5.598 1.00 74.75 84 LEU A C 1
ATOM 692 O O . LEU A 1 84 ? -13.525 17.407 -5.645 1.00 74.75 84 LEU A O 1
ATOM 696 N N . ARG A 1 85 ? -12.136 15.968 -6.689 1.00 74.38 85 ARG A N 1
ATOM 697 C CA . ARG A 1 85 ? -12.474 16.373 -8.058 1.00 74.38 85 ARG A CA 1
ATOM 698 C C . ARG A 1 85 ? -13.881 15.910 -8.430 1.00 74.38 85 ARG A C 1
ATOM 700 O O . ARG A 1 85 ? -14.685 16.742 -8.821 1.00 74.38 85 ARG A O 1
ATOM 707 N N . ALA A 1 86 ? -14.207 14.643 -8.179 1.00 72.00 86 ALA A N 1
ATOM 708 C CA . ALA A 1 86 ? -15.518 14.065 -8.484 1.00 72.00 86 ALA A CA 1
ATOM 709 C C . ALA A 1 86 ? -16.692 14.695 -7.704 1.00 72.00 86 ALA A C 1
ATOM 711 O O . ALA A 1 86 ? -17.840 14.521 -8.084 1.00 72.00 86 ALA A O 1
ATOM 712 N N . ARG A 1 87 ? -16.428 15.407 -6.598 1.00 68.69 87 ARG A N 1
ATOM 713 C CA . ARG A 1 87 ? -17.450 16.142 -5.821 1.00 68.69 87 ARG A CA 1
ATOM 714 C C . ARG A 1 87 ? -17.727 17.560 -6.331 1.00 68.69 87 ARG A C 1
ATOM 716 O O . ARG A 1 87 ? -18.618 18.214 -5.796 1.00 68.69 87 ARG A O 1
ATOM 723 N N . LYS A 1 88 ? -16.904 18.078 -7.247 1.00 60.69 88 LYS A N 1
ATOM 724 C CA . LYS A 1 88 ? -17.053 19.424 -7.824 1.00 60.69 88 LYS A CA 1
ATOM 725 C C . LYS A 1 88 ? -17.773 19.431 -9.173 1.00 60.69 88 LYS A C 1
ATOM 727 O O . LYS A 1 88 ? -18.089 20.524 -9.641 1.00 60.69 88 LYS A O 1
ATOM 732 N N . ASP A 1 89 ? -18.014 18.255 -9.740 1.00 51.91 89 ASP A N 1
ATOM 733 C CA . ASP A 1 89 ? -18.809 18.034 -10.949 1.00 51.91 89 ASP A CA 1
ATOM 734 C C . ASP A 1 89 ? -20.259 17.687 -10.568 1.00 51.91 89 ASP A C 1
ATOM 736 O O . ASP A 1 89 ? -21.178 18.116 -11.303 1.00 51.91 89 ASP A O 1
#

Organism: NCBI:txid2448454

Radius of gyration: 15.28 Å; chains: 1; bounding box: 32×39×45 Å

Sequence (89 aa):
MADSGEGKNMGEAYAEFKYDIGNLVWRDCFVEFESWTKVPEELKKSMLGELSVYWDVDETDKKQRIYVDGLFKQSFQQSKFDVLRARKD

pLDDT: mean 82.61, std 11.0, range [42.16, 91.88]

Secondary structure (DSSP, 8-state):
---------HHHHHHHHHHHHHHHIIIIIGGG-SSGGGS-HHHHHHHHHHHTTTS---TT-HHHHHHHHHHHHHHHHHHHHHHHHHT--